Protein AF-A0AA88AM04-F1 (afdb_monomer)

Mean predicted aligned error: 20.64 Å

Secondary structure (DSSP, 8-state):
-HHHHHHHHHHHHHHTGGG----------------PPS------------------S------TTTTSPPHHHHHHHHHHHHHHTTTT-----

Organism: Ficus carica (NCBI:txid3494)

Radius of gyration: 28.65 Å; Cα contacts (8 Å, |Δi|>4): 7; chains: 1; bounding box: 58×41×77 Å

Sequence (93 aa):
MELNLSLLFFFFSLSFSPFLHSALARGGLQSYDTFLPPGLENGTYSSHSRRLFVKSPSQKSVDVAQGYMTNSELEAAIMAFGKRCNNISRVYR

Structure (mmCIF, N/CA/C/O backbone):
data_AF-A0AA88AM04-F1
#
_entry.id   AF-A0AA88AM04-F1
#
loop_
_atom_site.group_PDB
_atom_site.id
_atom_site.type_symbol
_atom_site.label_atom_id
_atom_site.label_alt_id
_atom_site.label_comp_id
_atom_site.label_asym_id
_atom_site.label_entity_id
_atom_site.label_seq_id
_atom_site.pdb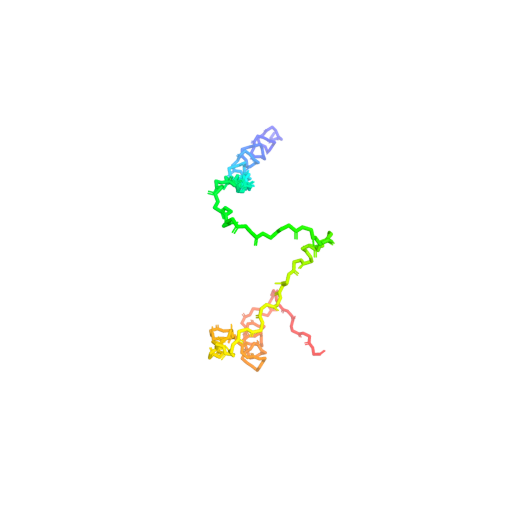x_PDB_ins_code
_atom_site.Cartn_x
_atom_site.Cartn_y
_atom_site.Cartn_z
_atom_site.occupancy
_atom_site.B_iso_or_equiv
_atom_site.auth_seq_id
_atom_site.auth_comp_id
_atom_site.auth_asym_id
_atom_site.auth_atom_id
_atom_site.pdbx_PDB_model_num
ATOM 1 N N . MET A 1 1 ? 6.612 17.995 39.131 1.00 55.38 1 MET A N 1
ATOM 2 C CA . MET A 1 1 ? 6.679 16.928 38.102 1.00 55.38 1 MET A CA 1
ATOM 3 C C . MET A 1 1 ? 6.808 17.475 36.675 1.00 55.38 1 MET A C 1
ATOM 5 O O . MET A 1 1 ? 7.209 16.725 35.800 1.00 55.38 1 MET A O 1
ATOM 9 N N . GLU A 1 2 ? 6.557 18.767 36.436 1.00 56.62 2 GLU A N 1
ATOM 10 C CA . GLU A 1 2 ? 6.605 19.387 35.097 1.00 56.62 2 GLU A CA 1
ATOM 11 C C . GLU A 1 2 ? 8.022 19.528 34.509 1.00 56.62 2 GLU A C 1
ATOM 13 O O . GLU A 1 2 ? 8.212 19.338 33.312 1.00 56.62 2 GLU A O 1
ATOM 18 N N . LEU A 1 3 ? 9.037 19.752 35.354 1.00 58.94 3 LEU A N 1
ATOM 19 C CA . LEU A 1 3 ? 10.446 19.855 34.937 1.00 58.94 3 LEU A CA 1
ATOM 20 C C . LEU A 1 3 ? 10.964 18.602 34.206 1.00 58.94 3 LEU A C 1
ATOM 22 O O . LEU A 1 3 ? 11.777 18.729 33.296 1.00 58.94 3 LEU A O 1
ATOM 26 N N . ASN A 1 4 ? 10.462 17.409 34.543 1.00 72.62 4 ASN A N 1
ATOM 27 C CA . ASN A 1 4 ? 10.862 16.161 33.882 1.00 72.62 4 ASN A CA 1
ATOM 28 C C . ASN A 1 4 ? 10.281 16.026 32.470 1.00 72.62 4 ASN A C 1
ATOM 30 O O . ASN A 1 4 ? 10.916 15.432 31.602 1.00 72.62 4 ASN A O 1
ATOM 34 N N . LEU A 1 5 ? 9.092 16.583 32.228 1.00 74.62 5 LEU A N 1
ATOM 35 C CA . LEU A 1 5 ? 8.428 16.496 30.931 1.00 74.62 5 LEU A CA 1
ATOM 36 C C . LEU A 1 5 ? 9.125 17.403 29.909 1.00 74.62 5 LEU A C 1
ATOM 38 O O . LEU A 1 5 ? 9.440 16.963 28.806 1.00 74.62 5 LEU A O 1
ATOM 42 N N . SER A 1 6 ? 9.449 18.636 30.306 1.00 78.69 6 SER A N 1
ATOM 43 C CA . SER A 1 6 ? 10.200 19.580 29.467 1.00 78.69 6 SER A CA 1
ATOM 44 C C . SER A 1 6 ? 11.598 19.061 29.118 1.00 78.69 6 SER A C 1
ATOM 46 O O . SER A 1 6 ? 12.049 19.209 27.984 1.00 78.69 6 SER A O 1
ATOM 48 N N . LEU A 1 7 ? 12.265 18.401 30.071 1.00 78.50 7 LEU A N 1
ATOM 49 C CA . LEU A 1 7 ? 13.571 17.776 29.859 1.00 78.50 7 LEU A CA 1
ATOM 50 C C . LEU A 1 7 ? 13.486 16.638 28.825 1.00 78.50 7 LEU A C 1
ATOM 52 O O . LEU A 1 7 ? 14.329 16.529 27.940 1.00 78.50 7 LEU A O 1
ATOM 56 N N . LEU A 1 8 ? 12.430 15.824 28.897 1.00 79.31 8 LEU A N 1
ATOM 57 C CA . LEU A 1 8 ? 12.194 14.707 27.982 1.00 79.31 8 LEU A CA 1
ATOM 58 C C . LEU A 1 8 ? 11.895 15.183 26.551 1.00 79.31 8 LEU A C 1
ATOM 60 O O . LEU A 1 8 ? 12.435 14.624 25.597 1.00 79.31 8 LEU A O 1
ATOM 64 N N . PHE A 1 9 ? 11.118 16.260 26.395 1.00 75.12 9 PHE A N 1
ATOM 65 C CA . PHE A 1 9 ? 10.898 16.899 25.091 1.00 75.12 9 PHE A CA 1
ATOM 66 C C . PHE A 1 9 ? 12.192 17.451 24.478 1.00 75.12 9 PHE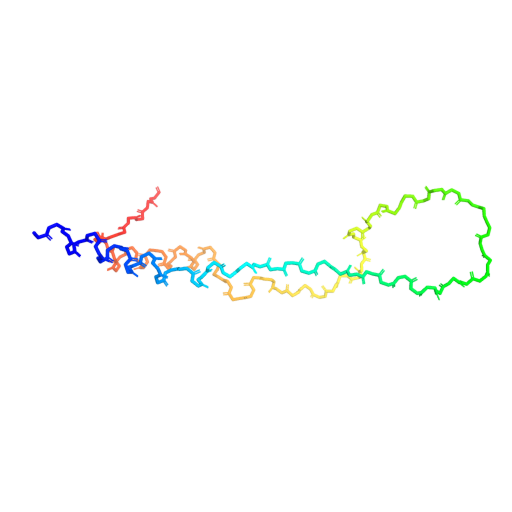 A C 1
ATOM 68 O O . PHE A 1 9 ? 12.385 17.342 23.268 1.00 75.12 9 PHE A O 1
ATOM 75 N N . PHE A 1 10 ? 13.093 17.990 25.302 1.00 75.31 10 PHE A N 1
ATOM 76 C CA . PHE A 1 10 ? 14.388 18.503 24.854 1.00 75.31 10 PHE A CA 1
A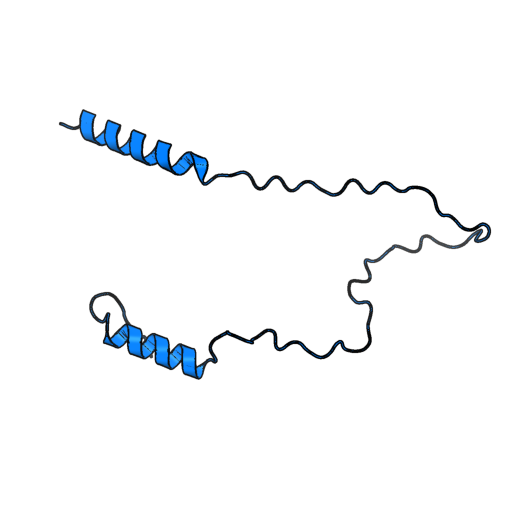TOM 77 C C . PHE A 1 10 ? 15.330 17.390 24.365 1.00 75.31 10 PHE A C 1
ATOM 79 O O . PHE A 1 10 ? 15.985 17.530 23.334 1.00 75.31 10 PHE A O 1
ATOM 86 N N . PHE A 1 11 ? 15.369 16.245 25.052 1.00 72.69 11 PHE A N 1
ATOM 87 C CA . PHE A 1 11 ? 16.133 15.085 24.578 1.00 72.69 11 PHE A CA 1
ATOM 88 C C . PHE A 1 11 ? 15.546 14.482 23.300 1.00 72.69 11 PHE A C 1
ATOM 90 O O . PHE A 1 11 ? 16.290 14.043 22.417 1.00 72.69 11 PHE A O 1
ATOM 97 N N . PHE A 1 12 ? 14.217 14.499 23.172 1.00 69.31 12 PHE A N 1
ATOM 98 C CA . PHE A 1 12 ? 13.545 14.032 21.970 1.00 69.31 12 PHE A CA 1
ATOM 99 C C . PHE A 1 12 ? 13.898 14.912 20.767 1.00 69.31 12 PHE A C 1
ATOM 101 O O . PHE A 1 12 ? 14.348 14.381 19.759 1.00 69.31 12 PHE A O 1
ATOM 108 N N . SER A 1 13 ? 13.807 16.243 20.875 1.00 71.12 13 SER A N 1
ATOM 109 C CA . SER A 1 13 ? 14.143 17.156 19.770 1.00 71.12 13 SER A CA 1
ATOM 110 C C . SER A 1 13 ? 15.614 17.082 19.348 1.00 71.12 13 SER A C 1
ATOM 112 O O . SER A 1 13 ? 15.910 17.125 18.152 1.00 71.12 13 SER A O 1
ATOM 114 N N . LEU A 1 14 ? 16.539 16.903 20.298 1.00 63.31 14 LEU A N 1
ATOM 115 C CA . LEU A 1 14 ? 17.970 16.787 20.004 1.00 63.31 14 LEU A CA 1
ATOM 116 C C . LEU A 1 14 ? 18.295 15.521 19.189 1.00 63.31 14 LEU A C 1
ATOM 118 O O . LEU A 1 14 ? 19.180 15.547 18.331 1.00 63.31 14 LEU A O 1
ATOM 122 N N . SER A 1 15 ? 17.519 14.452 19.385 1.00 69.50 15 SER A N 1
ATOM 123 C CA . SER A 1 15 ? 17.682 13.164 18.696 1.00 69.50 15 SER A CA 1
ATOM 124 C C . SER A 1 15 ? 17.304 13.203 17.206 1.00 69.50 15 SER A C 1
ATOM 126 O O . SER A 1 15 ? 17.743 12.337 16.452 1.00 69.50 15 SER A O 1
ATOM 128 N N . PHE A 1 16 ? 16.537 14.206 16.753 1.00 60.53 16 PHE A N 1
ATOM 129 C CA . PHE A 1 16 ? 16.142 14.357 15.339 1.00 60.53 16 PHE A CA 1
ATOM 130 C C . PHE A 1 16 ? 17.047 15.293 14.530 1.00 60.53 16 PHE A C 1
ATOM 132 O O . PHE A 1 16 ? 16.936 15.342 13.305 1.00 60.53 16 PHE A O 1
ATOM 139 N N . SER A 1 17 ? 17.985 15.988 15.179 1.00 61.22 17 SER A N 1
ATOM 140 C CA . SER A 1 17 ? 18.932 16.877 14.498 1.00 61.22 17 SER A CA 1
ATOM 141 C C . SER A 1 17 ? 19.807 16.221 13.405 1.00 61.22 17 SER A C 1
ATOM 143 O O . SER A 1 17 ? 20.032 16.887 12.391 1.00 61.22 17 SER A O 1
ATOM 145 N N . PRO A 1 18 ? 20.256 14.945 13.490 1.00 63.28 18 PRO A N 1
ATOM 146 C CA . PRO A 1 18 ? 21.147 14.383 12.470 1.00 63.28 18 PRO A CA 1
ATOM 147 C C . PRO A 1 18 ? 20.435 13.991 11.164 1.00 63.28 18 PRO A C 1
ATOM 149 O O . PRO A 1 18 ? 21.108 13.742 10.166 1.00 63.28 18 PRO A O 1
ATOM 152 N N . PHE A 1 19 ? 19.095 13.962 11.129 1.00 58.03 19 PHE A N 1
ATOM 153 C CA . PHE A 1 19 ? 18.334 13.688 9.900 1.00 58.03 19 PHE A CA 1
ATOM 154 C C . PHE A 1 19 ? 18.242 14.898 8.965 1.00 58.03 19 PHE A C 1
ATOM 156 O O . PHE A 1 19 ? 17.913 14.742 7.791 1.00 58.03 19 PHE A O 1
ATOM 163 N N . LEU A 1 20 ? 18.593 16.095 9.443 1.00 57.41 20 LEU A N 1
ATOM 164 C CA . LEU A 1 20 ? 18.728 17.299 8.621 1.00 57.41 20 LEU A CA 1
ATOM 165 C C . LEU A 1 20 ? 20.111 17.345 7.955 1.00 57.41 20 LEU A C 1
ATOM 167 O O . LEU A 1 20 ? 20.810 18.356 8.005 1.00 57.41 20 LEU A O 1
ATOM 171 N N . HIS A 1 21 ? 20.539 16.229 7.359 1.00 57.62 21 HIS A N 1
ATOM 172 C CA . HIS A 1 21 ? 21.772 16.187 6.588 1.00 57.62 21 HIS A CA 1
ATOM 173 C C . HIS A 1 21 ? 21.589 17.076 5.355 1.00 57.62 21 HIS A C 1
ATOM 175 O O . HIS A 1 21 ? 20.884 16.716 4.411 1.00 57.62 21 HIS A O 1
ATOM 181 N N . SER A 1 22 ? 22.173 18.274 5.400 1.00 64.88 22 SER A N 1
ATOM 182 C CA . SER A 1 22 ? 22.155 19.234 4.301 1.00 64.88 22 SER A CA 1
ATOM 183 C C . SER A 1 22 ? 22.620 18.552 3.018 1.00 64.88 22 SER A C 1
ATOM 185 O O . SER A 1 22 ? 23.790 18.192 2.888 1.00 64.88 22 SER A O 1
ATOM 187 N N . ALA A 1 23 ? 21.709 18.383 2.058 1.00 63.81 23 ALA A N 1
ATOM 188 C CA . ALA A 1 23 ? 22.046 17.942 0.715 1.00 63.81 23 ALA A CA 1
ATOM 189 C C . ALA A 1 23 ? 22.882 19.041 0.046 1.00 63.81 23 ALA A C 1
ATOM 191 O O . ALA A 1 23 ? 22.365 20.005 -0.519 1.00 63.81 23 ALA A O 1
ATOM 192 N N . LEU A 1 24 ? 24.201 18.923 0.175 1.00 58.94 24 LEU A N 1
ATOM 193 C CA . LEU A 1 24 ? 25.165 19.846 -0.398 1.00 58.94 24 LEU A CA 1
ATOM 194 C C . LEU A 1 24 ? 25.258 19.551 -1.900 1.00 58.94 24 LEU A C 1
ATOM 196 O O . LEU A 1 24 ? 26.040 18.711 -2.343 1.00 58.94 24 LEU A O 1
ATOM 200 N N . ALA A 1 25 ? 24.402 20.203 -2.688 1.00 57.94 25 ALA A N 1
ATOM 201 C CA . ALA A 1 25 ? 24.427 20.124 -4.143 1.00 57.94 25 ALA A CA 1
ATOM 202 C C . ALA A 1 25 ? 25.699 20.811 -4.661 1.00 57.94 25 ALA A C 1
ATOM 204 O O . ALA A 1 25 ? 25.737 22.015 -4.912 1.00 57.94 25 ALA A O 1
ATOM 205 N N . ARG A 1 26 ? 26.780 20.037 -4.776 1.00 62.53 26 ARG A N 1
ATOM 206 C CA . ARG A 1 26 ? 28.047 20.473 -5.362 1.00 62.53 26 ARG A CA 1
ATOM 207 C C . ARG A 1 26 ? 27.835 20.647 -6.869 1.00 62.53 26 ARG A C 1
ATOM 209 O O . ARG A 1 26 ? 27.922 19.686 -7.627 1.00 62.53 26 ARG A O 1
ATOM 216 N N . GLY A 1 27 ? 27.489 21.863 -7.288 1.00 53.44 27 GLY A N 1
ATOM 217 C CA . GLY A 1 27 ? 27.396 22.230 -8.700 1.00 53.44 27 GLY A CA 1
ATOM 218 C C . GLY A 1 27 ? 28.718 21.939 -9.414 1.00 53.44 27 GLY A C 1
ATOM 219 O O . GLY A 1 27 ? 29.787 22.276 -8.904 1.00 53.44 27 GLY A O 1
ATOM 220 N N . GLY A 1 28 ? 28.643 21.257 -10.559 1.00 57.38 28 GLY A N 1
ATOM 221 C CA . GLY A 1 28 ? 29.808 20.856 -11.342 1.00 57.38 28 GLY A CA 1
ATOM 222 C C . GLY A 1 28 ? 30.573 22.071 -11.859 1.00 57.38 28 GLY A C 1
ATOM 223 O O . GLY A 1 28 ? 30.041 22.864 -12.632 1.00 57.38 28 GLY A O 1
ATOM 224 N N . LEU A 1 29 ? 31.827 22.205 -11.435 1.00 48.88 29 LEU A N 1
ATOM 225 C CA . LEU A 1 29 ? 32.781 23.143 -12.009 1.00 48.88 29 LEU A CA 1
ATOM 226 C C . LEU A 1 29 ? 33.141 22.623 -13.409 1.00 48.88 29 LEU A C 1
ATOM 228 O O . LEU A 1 29 ? 33.893 21.657 -13.538 1.00 48.88 29 LEU A O 1
ATOM 232 N N . GLN A 1 30 ? 32.552 23.193 -14.459 1.00 50.62 30 GLN A N 1
ATOM 233 C CA . GLN A 1 30 ? 32.892 22.800 -15.822 1.00 50.62 30 GLN A CA 1
ATOM 234 C C . GLN A 1 30 ? 34.212 23.475 -16.206 1.00 50.62 30 GLN A C 1
ATOM 236 O O . GLN A 1 30 ? 34.222 24.634 -16.605 1.00 50.62 30 GLN A O 1
ATOM 241 N N . SER A 1 31 ? 35.327 22.750 -16.051 1.00 44.5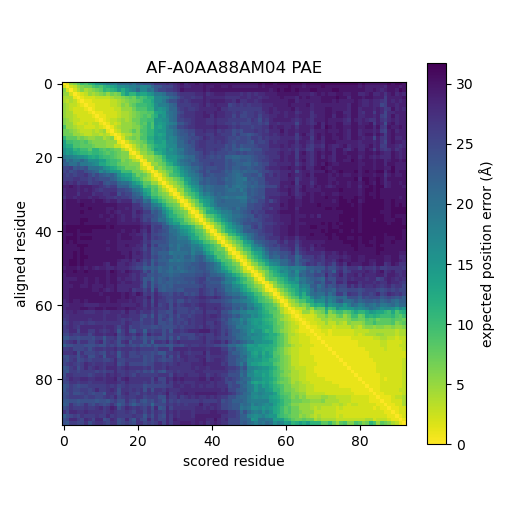6 31 SER A N 1
ATOM 242 C CA . SER A 1 31 ? 36.591 23.078 -16.720 1.00 44.56 31 SER A CA 1
ATOM 243 C C . SER A 1 31 ? 36.344 23.061 -18.223 1.00 44.56 31 SER A C 1
ATOM 245 O O . SER A 1 31 ? 36.188 22.001 -18.828 1.00 44.56 31 SER A O 1
ATOM 247 N N . TYR A 1 32 ? 36.279 24.238 -18.827 1.00 47.16 32 TYR A N 1
ATOM 248 C CA . TYR A 1 32 ? 36.373 24.414 -20.270 1.00 47.16 32 TYR A CA 1
ATOM 249 C C . TYR A 1 32 ? 37.855 24.413 -20.652 1.00 47.16 32 TYR A C 1
ATOM 251 O O . TYR A 1 32 ? 38.433 25.451 -20.961 1.00 47.16 32 TYR A O 1
ATOM 259 N N . ASP A 1 33 ? 38.473 23.231 -20.625 1.00 42.47 33 ASP A N 1
ATOM 260 C CA . ASP A 1 33 ? 39.729 23.019 -21.341 1.00 42.47 33 ASP A CA 1
ATOM 261 C C . ASP A 1 33 ? 39.418 22.794 -22.825 1.00 42.47 33 ASP A C 1
ATOM 263 O O . ASP A 1 33 ? 39.075 21.707 -23.283 1.00 42.47 33 ASP A O 1
ATOM 267 N N . THR A 1 34 ? 39.442 23.914 -23.545 1.00 50.00 34 THR A N 1
ATOM 268 C CA . THR A 1 34 ? 40.134 24.121 -24.822 1.00 50.00 34 THR A CA 1
ATOM 269 C C . THR A 1 34 ? 40.314 22.888 -25.716 1.00 50.00 34 THR A C 1
ATOM 271 O O . THR A 1 34 ? 41.392 22.311 -25.792 1.00 50.00 34 THR A O 1
ATOM 274 N N . PHE A 1 35 ? 39.294 22.577 -26.515 1.00 45.06 35 PHE A N 1
ATOM 275 C CA . PHE A 1 35 ? 39.477 21.901 -27.804 1.00 45.06 35 PHE A CA 1
ATOM 276 C C . PHE A 1 35 ? 38.656 22.629 -28.875 1.00 45.06 35 PHE A C 1
ATOM 278 O O . PHE A 1 35 ? 37.569 22.203 -29.259 1.00 45.06 35 PHE A O 1
ATOM 285 N N . LEU A 1 36 ? 39.170 23.773 -29.330 1.00 46.59 36 LEU A N 1
ATOM 286 C CA . LEU A 1 36 ? 38.701 24.451 -30.542 1.00 46.59 36 LEU A CA 1
ATOM 287 C C . LEU A 1 36 ? 39.457 23.874 -31.753 1.00 46.59 36 LEU A C 1
ATOM 289 O O . LEU A 1 36 ? 40.688 23.942 -31.764 1.00 46.59 36 LEU A O 1
ATOM 293 N N . PRO A 1 37 ? 38.779 23.337 -32.785 1.00 40.16 37 PRO A N 1
ATOM 294 C CA . PRO A 1 37 ? 39.400 23.130 -34.086 1.00 40.16 37 PRO A CA 1
ATOM 295 C C . PRO A 1 37 ? 39.565 24.483 -34.806 1.00 40.16 37 PRO A C 1
ATOM 297 O O . PRO A 1 37 ? 38.733 25.379 -34.629 1.00 40.16 37 PRO A O 1
ATOM 300 N N . PRO A 1 38 ? 40.612 24.658 -35.629 1.00 43.88 38 PRO A N 1
ATOM 301 C CA . PRO A 1 38 ? 40.861 25.909 -36.323 1.00 43.88 38 PRO A CA 1
ATOM 302 C C . PRO A 1 38 ? 39.938 26.004 -37.540 1.00 43.88 38 PRO A C 1
ATOM 304 O O . PRO A 1 38 ? 39.967 25.145 -38.418 1.00 43.88 38 PRO A O 1
ATOM 307 N N . GLY A 1 39 ? 39.138 27.066 -37.601 1.00 49.41 39 GLY A N 1
ATOM 308 C CA . GLY A 1 39 ? 38.390 27.419 -38.806 1.00 49.41 39 GLY A CA 1
ATOM 309 C C . GLY A 1 39 ? 36.879 27.384 -38.638 1.00 49.41 39 GLY A C 1
ATOM 310 O O . GLY A 1 39 ? 36.204 26.554 -39.238 1.00 49.41 39 GLY A O 1
ATOM 311 N N . LEU A 1 40 ? 36.337 28.339 -37.885 1.00 42.88 40 LEU A N 1
ATOM 312 C CA . LEU A 1 40 ? 35.013 28.868 -38.198 1.00 42.88 40 LEU A CA 1
ATOM 313 C C . LEU A 1 40 ? 34.934 30.324 -37.739 1.00 42.88 40 LEU A C 1
ATOM 315 O O . LEU A 1 40 ? 34.468 30.639 -36.646 1.00 42.88 40 LEU A O 1
ATOM 319 N N . GLU A 1 41 ? 35.467 31.208 -38.580 1.00 47.22 41 GLU A N 1
ATOM 320 C CA . GLU A 1 41 ? 35.182 32.632 -38.485 1.00 47.22 41 GLU A CA 1
ATOM 321 C C . GLU A 1 41 ? 33.713 32.910 -38.818 1.00 47.22 41 GLU A C 1
ATOM 323 O O . GLU A 1 41 ? 33.142 32.330 -39.739 1.00 47.22 41 GLU A O 1
ATOM 328 N N . ASN A 1 42 ? 33.171 33.888 -38.091 1.00 46.06 42 ASN A N 1
ATOM 329 C CA . ASN A 1 42 ? 32.048 34.742 -38.460 1.00 46.06 42 ASN A CA 1
ATOM 330 C C . ASN A 1 42 ? 30.705 34.060 -38.723 1.00 46.06 42 ASN A C 1
ATOM 332 O O . ASN A 1 42 ? 30.345 33.722 -39.846 1.00 46.06 42 ASN A O 1
ATOM 336 N N . GLY A 1 43 ? 29.863 34.044 -37.691 1.00 40.72 43 GLY A N 1
ATOM 337 C CA . GLY A 1 43 ? 28.434 33.932 -37.931 1.00 40.72 43 GLY A CA 1
ATOM 338 C C . GLY A 1 43 ? 27.622 33.678 -36.684 1.00 40.72 43 GLY A C 1
ATOM 339 O O . GLY A 1 43 ? 27.436 32.535 -36.291 1.00 40.72 43 GLY A O 1
ATOM 340 N N . THR A 1 44 ? 27.021 34.754 -36.175 1.00 40.44 44 THR A N 1
ATOM 341 C CA . THR A 1 44 ? 25.795 34.762 -35.365 1.00 40.44 44 THR A CA 1
ATOM 342 C C . THR A 1 44 ? 25.840 34.059 -34.008 1.00 40.44 44 THR A C 1
ATOM 344 O O . THR A 1 44 ? 26.097 32.869 -33.881 1.00 40.44 44 THR A O 1
ATOM 347 N N . TYR A 1 45 ? 25.478 34.828 -32.979 1.00 48.12 45 TYR A N 1
ATOM 348 C CA . TYR A 1 45 ? 25.045 34.367 -31.664 1.00 48.12 45 TYR A CA 1
ATOM 349 C C . TYR A 1 45 ? 23.986 33.257 -31.797 1.00 48.12 45 TYR A C 1
ATOM 351 O O . TYR A 1 45 ? 22.782 33.504 -31.748 1.00 48.12 45 TYR A O 1
ATOM 359 N N . SER A 1 46 ? 24.425 32.011 -31.965 1.00 49.31 46 SER A N 1
ATOM 360 C CA . SER A 1 46 ? 23.554 30.850 -31.890 1.00 49.31 46 SER A CA 1
ATOM 361 C C . SER A 1 46 ? 23.359 30.552 -30.416 1.00 49.31 46 SER A C 1
ATOM 363 O O . SER A 1 46 ? 24.083 29.755 -29.813 1.00 49.31 46 SER A O 1
ATOM 365 N N . SER A 1 47 ? 22.384 31.264 -29.847 1.00 49.88 47 SER A N 1
ATOM 366 C CA . SER A 1 47 ? 21.709 30.933 -28.601 1.00 49.88 47 SER A CA 1
ATOM 367 C C . SER A 1 47 ? 21.647 29.413 -28.479 1.00 49.88 47 SER A C 1
ATOM 369 O O . SER A 1 47 ? 20.914 28.745 -29.215 1.00 49.88 47 SER A O 1
ATOM 371 N N . HIS A 1 48 ? 22.483 28.861 -27.596 1.00 55.84 48 HIS A N 1
ATOM 372 C CA . HIS A 1 48 ? 22.423 27.468 -27.181 1.00 55.84 48 HIS A CA 1
ATOM 373 C C . HIS A 1 48 ? 21.140 27.304 -26.366 1.00 55.84 48 HIS A C 1
ATOM 375 O O . HIS A 1 48 ? 21.138 27.165 -25.143 1.00 55.84 48 HIS A O 1
ATOM 381 N N . SER A 1 49 ? 20.008 27.360 -27.067 1.00 54.56 49 SER A N 1
ATOM 382 C CA . SER A 1 49 ? 18.774 26.774 -26.598 1.00 54.56 49 SER A CA 1
ATOM 383 C C . SER A 1 49 ? 19.112 25.318 -26.326 1.00 54.56 49 SER A C 1
ATOM 385 O O . SER A 1 49 ? 19.436 24.543 -27.224 1.00 54.56 49 SER A O 1
ATOM 387 N N . ARG A 1 50 ? 19.165 24.997 -25.035 1.00 58.69 50 ARG A N 1
ATOM 388 C CA . ARG A 1 50 ? 19.285 23.650 -24.494 1.00 58.69 50 ARG A CA 1
ATOM 389 C C . ARG A 1 50 ? 18.386 22.739 -25.328 1.00 58.69 50 ARG A C 1
ATOM 391 O O . ARG A 1 50 ? 17.167 22.762 -25.162 1.00 58.69 50 ARG A O 1
ATOM 398 N N . ARG A 1 51 ? 18.969 21.980 -26.262 1.00 59.19 51 ARG A N 1
ATOM 399 C CA . ARG A 1 51 ? 18.264 20.929 -26.996 1.00 59.19 51 ARG A CA 1
ATOM 400 C C . ARG A 1 51 ? 17.981 19.824 -25.984 1.00 59.19 51 ARG A C 1
ATOM 402 O O . ARG A 1 51 ? 18.734 18.869 -25.869 1.00 59.19 51 ARG A O 1
ATOM 409 N N . LEU A 1 52 ? 16.897 19.993 -25.228 1.00 62.28 52 LEU A N 1
ATOM 410 C CA . LEU A 1 52 ? 16.391 19.016 -24.260 1.00 62.28 52 LEU A CA 1
ATOM 411 C C . LEU A 1 52 ? 15.948 17.711 -24.934 1.00 62.28 52 LEU A C 1
ATOM 413 O O . LEU A 1 52 ? 15.742 16.712 -24.258 1.00 62.28 52 LEU A O 1
ATOM 417 N N . PHE A 1 53 ? 15.840 17.705 -26.263 1.00 60.50 53 PHE A N 1
ATOM 418 C CA . PHE A 1 53 ? 15.475 16.534 -27.040 1.00 60.50 53 PHE A CA 1
ATOM 419 C C . PHE A 1 53 ? 16.419 16.388 -28.233 1.00 60.50 53 PHE A C 1
ATOM 421 O O . PHE A 1 53 ? 16.164 16.886 -29.330 1.00 60.50 53 PHE A O 1
ATOM 428 N N . VAL A 1 54 ? 17.530 15.683 -28.018 1.00 61.94 54 VAL A N 1
ATOM 429 C CA . VAL A 1 54 ? 18.182 14.955 -29.108 1.00 61.94 54 VAL A CA 1
ATOM 430 C C . VAL A 1 54 ? 17.253 13.787 -29.427 1.00 61.94 54 VAL A C 1
ATOM 432 O O . VAL A 1 54 ? 17.018 12.928 -28.582 1.00 61.94 54 VAL A O 1
ATOM 435 N N . LYS A 1 55 ? 16.657 13.789 -30.622 1.00 60.09 55 LYS A N 1
ATOM 436 C CA . LYS A 1 55 ? 15.823 12.686 -31.107 1.00 60.09 55 LYS A CA 1
ATOM 437 C C . LYS A 1 55 ? 16.738 11.516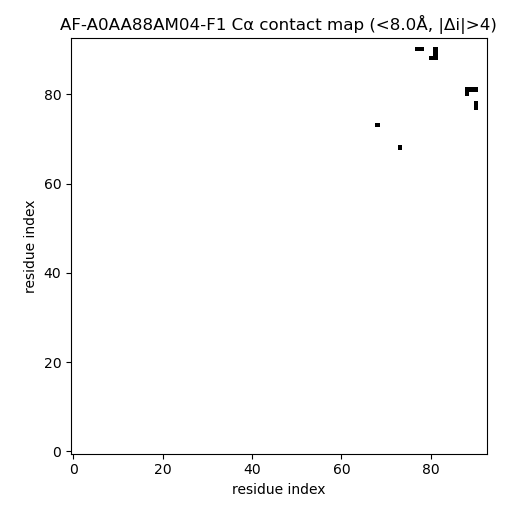 -31.476 1.00 60.09 55 LYS A C 1
ATOM 439 O O . LYS A 1 55 ? 17.052 11.307 -32.643 1.00 60.09 55 LYS A O 1
ATOM 444 N N . SER A 1 56 ? 17.220 10.805 -30.463 1.00 66.44 56 SER A N 1
ATOM 445 C CA . SER A 1 56 ? 17.896 9.518 -30.617 1.00 66.44 56 SER A CA 1
ATOM 446 C C . SER A 1 56 ? 16.904 8.510 -31.215 1.00 66.44 56 SER A C 1
ATOM 448 O O . SER A 1 56 ? 15.712 8.591 -30.892 1.00 66.44 56 SER A O 1
ATOM 450 N N . PRO A 1 57 ? 17.333 7.559 -32.068 1.00 61.69 57 PRO A N 1
ATOM 451 C CA . PRO A 1 57 ? 16.470 6.449 -32.464 1.00 61.69 57 PRO A CA 1
ATOM 452 C C . PRO A 1 57 ? 15.951 5.769 -31.194 1.00 61.69 57 PRO A C 1
ATOM 454 O O . PRO A 1 57 ? 16.734 5.525 -30.276 1.00 61.69 57 PRO A O 1
ATOM 457 N N . SER A 1 58 ? 14.632 5.562 -31.117 1.00 63.84 58 SER A N 1
ATOM 458 C CA . SER A 1 58 ? 13.913 5.132 -29.914 1.00 63.84 58 SER A CA 1
ATOM 459 C C . SER A 1 58 ? 14.614 3.945 -29.261 1.00 63.84 58 SER A C 1
ATOM 461 O O . SER A 1 58 ? 14.518 2.808 -29.729 1.00 63.84 58 SER A O 1
ATOM 463 N N . GLN A 1 59 ? 15.350 4.224 -28.191 1.00 63.94 59 GLN A N 1
ATOM 464 C CA . GLN A 1 59 ? 15.966 3.204 -27.367 1.00 63.94 59 GLN A CA 1
ATOM 465 C C . GLN A 1 59 ? 14.824 2.335 -26.843 1.00 63.94 59 GLN A C 1
ATOM 467 O O . GLN A 1 59 ? 13.847 2.878 -26.325 1.00 63.94 59 GLN A O 1
ATOM 472 N N . LYS A 1 60 ? 14.909 1.019 -27.097 1.00 66.94 60 LYS A N 1
ATOM 473 C CA . LYS A 1 60 ? 13.923 -0.007 -26.721 1.00 66.94 60 LYS A CA 1
ATOM 474 C C . LYS A 1 60 ? 13.279 0.394 -25.397 1.00 66.94 60 LYS A C 1
ATOM 476 O O . LYS A 1 60 ? 13.996 0.464 -24.402 1.00 66.94 60 LYS A O 1
ATOM 481 N N . SER A 1 61 ? 11.990 0.745 -25.427 1.00 70.00 61 SER A N 1
ATOM 482 C CA . SER A 1 61 ? 11.296 1.316 -24.276 1.00 70.00 61 SER A CA 1
ATOM 483 C C . SER A 1 61 ? 11.447 0.351 -23.109 1.00 70.00 61 SER A C 1
ATOM 485 O O . SER A 1 61 ? 10.847 -0.724 -23.108 1.00 70.00 61 SER A O 1
ATOM 487 N N . VAL A 1 62 ? 12.316 0.696 -22.162 1.00 75.06 62 VAL A N 1
ATOM 488 C CA . VAL A 1 62 ? 12.347 0.017 -20.874 1.00 75.06 62 VAL A CA 1
ATOM 489 C C . VAL A 1 62 ? 10.969 0.256 -20.285 1.00 75.06 62 VAL A C 1
ATOM 491 O O . VAL A 1 62 ? 10.507 1.399 -20.274 1.00 75.06 62 VAL A O 1
ATOM 494 N N . ASP A 1 63 ? 10.289 -0.816 -19.891 1.00 81.12 63 ASP A N 1
ATOM 495 C CA . ASP A 1 63 ? 9.012 -0.679 -19.213 1.00 81.12 63 ASP A CA 1
ATOM 496 C C . ASP A 1 63 ? 9.267 0.019 -17.876 1.00 81.12 63 ASP A C 1
ATOM 498 O O . ASP A 1 63 ? 9.732 -0.579 -16.908 1.00 81.12 63 ASP A O 1
ATOM 502 N N . VAL A 1 64 ? 9.025 1.329 -17.860 1.00 83.75 64 VAL A N 1
ATOM 503 C CA . VAL A 1 64 ? 9.259 2.192 -16.699 1.00 83.75 64 VAL A CA 1
ATOM 504 C C . VAL A 1 64 ? 8.338 1.798 -15.541 1.00 83.75 64 VAL A C 1
ATOM 506 O O . VAL A 1 64 ? 8.633 2.107 -14.390 1.00 83.75 64 VAL A O 1
ATOM 509 N N . ALA A 1 65 ? 7.240 1.095 -15.830 1.00 85.25 65 ALA A N 1
ATOM 510 C CA . ALA A 1 65 ? 6.284 0.629 -14.839 1.00 85.25 65 ALA A CA 1
ATOM 511 C C . ALA A 1 65 ? 6.617 -0.768 -14.290 1.00 85.25 65 ALA A C 1
ATOM 513 O O . ALA A 1 65 ? 5.885 -1.270 -13.435 1.00 85.2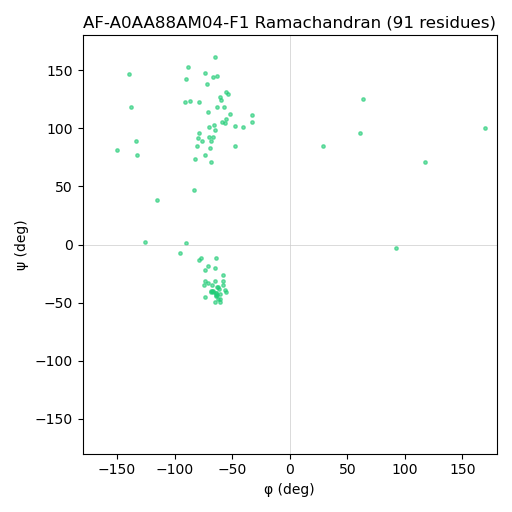5 65 ALA A O 1
ATOM 514 N N . GLN A 1 66 ? 7.718 -1.396 -14.719 1.00 89.94 66 GLN A N 1
ATOM 515 C CA . GLN A 1 66 ? 8.114 -2.702 -14.204 1.00 89.94 66 GLN A CA 1
ATOM 516 C C . GLN A 1 66 ? 8.290 -2.652 -12.675 1.00 89.94 66 GLN A C 1
ATOM 518 O O . GLN A 1 66 ? 9.140 -1.934 -12.152 1.00 89.94 66 GLN A O 1
ATOM 523 N N . GLY A 1 67 ? 7.487 -3.443 -11.958 1.00 90.88 67 GLY A N 1
ATOM 524 C CA . GLY A 1 67 ? 7.497 -3.518 -10.491 1.00 90.88 67 GLY A CA 1
ATOM 525 C C . GLY A 1 67 ? 6.511 -2.582 -9.784 1.00 90.88 67 GLY A C 1
ATOM 526 O O . GLY A 1 67 ? 6.388 -2.656 -8.562 1.00 90.88 67 GLY A O 1
ATOM 527 N N . TYR A 1 68 ? 5.781 -1.745 -10.522 1.00 94.56 68 TYR A N 1
ATOM 528 C CA . TYR A 1 68 ? 4.651 -0.990 -9.987 1.00 94.56 68 TYR A CA 1
ATOM 529 C C . TYR A 1 68 ? 3.355 -1.793 -10.096 1.00 94.56 68 TYR A C 1
ATOM 531 O O . TYR A 1 68 ? 3.197 -2.638 -10.975 1.00 94.56 68 TYR A O 1
ATOM 539 N N . MET A 1 69 ? 2.414 -1.505 -9.198 1.00 95.88 69 MET A N 1
ATOM 540 C CA . MET A 1 69 ? 1.070 -2.069 -9.273 1.00 95.88 69 MET A CA 1
ATOM 541 C C . MET A 1 69 ? 0.288 -1.435 -10.420 1.00 95.88 69 MET A C 1
ATOM 543 O O . MET A 1 69 ? 0.283 -0.215 -10.595 1.00 95.88 69 MET A O 1
ATOM 547 N N . THR A 1 70 ? -0.444 -2.268 -11.149 1.00 95.81 70 THR A N 1
ATOM 548 C CA . THR A 1 70 ? -1.536 -1.823 -12.015 1.00 95.81 70 THR A CA 1
ATOM 549 C C . THR A 1 70 ? -2.669 -1.215 -11.183 1.00 95.81 70 THR A C 1
ATOM 551 O O . THR A 1 70 ? -2.797 -1.484 -9.988 1.00 95.81 70 THR A O 1
ATOM 554 N N . ASN A 1 71 ? -3.551 -0.434 -11.813 1.00 95.56 71 ASN A N 1
ATOM 555 C CA . ASN A 1 71 ? -4.701 0.159 -11.116 1.00 95.56 71 ASN A CA 1
ATOM 556 C C . ASN A 1 71 ? -5.587 -0.900 -10.439 1.00 95.56 71 ASN A C 1
ATOM 558 O O . ASN A 1 71 ? -6.033 -0.699 -9.314 1.00 95.56 71 ASN A O 1
ATOM 562 N N . SER A 1 72 ? -5.791 -2.046 -11.093 1.00 96.88 72 SER A N 1
ATOM 563 C CA . SER A 1 72 ? -6.559 -3.163 -10.538 1.00 96.88 72 SER A CA 1
ATOM 564 C C . SER A 1 72 ? -5.875 -3.814 -9.336 1.00 96.88 72 SER A C 1
ATOM 566 O O . SER A 1 72 ? -6.536 -4.157 -8.358 1.00 96.88 72 SER A O 1
ATOM 568 N N . GLU A 1 73 ? -4.551 -3.980 -9.381 1.00 97.62 73 GLU A N 1
ATOM 569 C CA . GLU A 1 73 ? -3.790 -4.526 -8.251 1.00 97.62 73 GLU A CA 1
ATOM 570 C C . GLU A 1 73 ? -3.781 -3.556 -7.071 1.00 97.62 73 GLU A C 1
ATOM 572 O O . GLU A 1 73 ? -3.944 -3.979 -5.926 1.00 97.62 73 GLU A O 1
ATOM 577 N N . LEU A 1 74 ? -3.650 -2.257 -7.349 1.00 96.88 74 LEU A N 1
ATOM 578 C CA . LEU A 1 74 ? -3.714 -1.208 -6.340 1.00 96.88 74 LEU A CA 1
ATOM 579 C C . LEU A 1 74 ? -5.086 -1.181 -5.658 1.00 96.88 74 LEU A C 1
ATOM 581 O O . LEU A 1 74 ? -5.160 -1.156 -4.430 1.00 96.88 74 LEU A O 1
ATOM 585 N N . GLU A 1 75 ? -6.170 -1.232 -6.431 1.00 96.62 75 GLU A N 1
ATOM 586 C CA . GLU A 1 75 ? -7.529 -1.275 -5.890 1.00 96.62 75 GLU A CA 1
ATOM 587 C C . GLU A 1 75 ? -7.734 -2.515 -5.011 1.00 96.62 75 GLU A C 1
ATOM 589 O O . GLU A 1 75 ? -8.194 -2.406 -3.871 1.00 96.62 75 GLU A O 1
ATOM 594 N N . ALA A 1 76 ? -7.311 -3.690 -5.485 1.00 96.94 76 ALA A N 1
ATOM 595 C CA . ALA A 1 76 ? -7.386 -4.926 -4.714 1.00 96.94 76 ALA A CA 1
ATOM 596 C C . ALA A 1 76 ? -6.576 -4.847 -3.406 1.00 96.94 76 ALA A C 1
ATOM 598 O O . ALA A 1 76 ? -7.059 -5.266 -2.349 1.00 96.94 76 ALA A O 1
ATOM 599 N N . ALA A 1 77 ? -5.369 -4.278 -3.451 1.00 97.00 77 ALA A N 1
ATOM 600 C CA . ALA A 1 77 ? -4.516 -4.096 -2.281 1.00 97.00 77 ALA A CA 1
ATOM 601 C C . ALA A 1 77 ? -5.153 -3.149 -1.250 1.00 97.00 77 ALA A C 1
ATOM 603 O O . ALA A 1 77 ? -5.187 -3.473 -0.059 1.00 97.00 77 ALA A O 1
ATOM 604 N N . ILE A 1 78 ? -5.718 -2.022 -1.696 1.00 96.44 78 ILE A N 1
ATOM 605 C CA . ILE A 1 78 ? -6.408 -1.052 -0.832 1.00 96.44 78 ILE A CA 1
ATOM 606 C C . ILE A 1 78 ? -7.651 -1.680 -0.195 1.00 96.44 78 ILE A C 1
ATOM 608 O O . ILE A 1 78 ? -7.862 -1.536 1.010 1.00 96.44 78 ILE A O 1
ATOM 612 N N . MET A 1 79 ? -8.450 -2.427 -0.960 1.00 96.19 79 MET A N 1
ATOM 613 C CA . MET A 1 79 ? -9.634 -3.120 -0.440 1.00 96.19 79 MET A CA 1
ATOM 614 C C . MET A 1 79 ? -9.259 -4.178 0.607 1.00 96.19 79 MET A C 1
ATOM 616 O O . MET A 1 79 ? -9.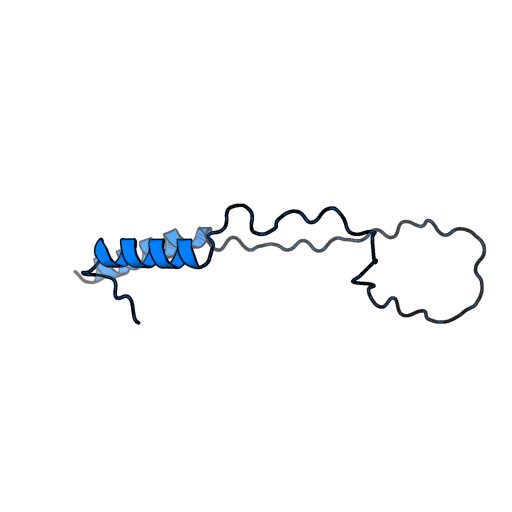887 -4.267 1.667 1.00 96.19 79 MET A O 1
ATOM 620 N N . ALA A 1 80 ? -8.207 -4.963 0.352 1.00 97.25 80 ALA A N 1
ATOM 621 C CA . ALA A 1 80 ? -7.708 -5.961 1.294 1.00 97.25 80 ALA A CA 1
ATOM 622 C C . ALA A 1 80 ? -7.173 -5.321 2.584 1.00 97.25 80 ALA A C 1
ATOM 624 O O . ALA A 1 80 ? -7.455 -5.816 3.678 1.00 97.25 80 ALA A O 1
ATOM 625 N N . PHE A 1 81 ? -6.440 -4.212 2.466 1.00 97.06 81 PHE A N 1
ATOM 626 C CA . PHE A 1 81 ? -5.987 -3.419 3.606 1.00 97.06 81 PHE A CA 1
ATOM 627 C C . PHE A 1 81 ? -7.172 -2.881 4.414 1.00 97.06 81 PHE A C 1
ATOM 629 O O . PHE A 1 81 ? -7.240 -3.119 5.618 1.00 97.06 81 PHE A O 1
ATOM 636 N N . GLY A 1 82 ? -8.150 -2.262 3.747 1.0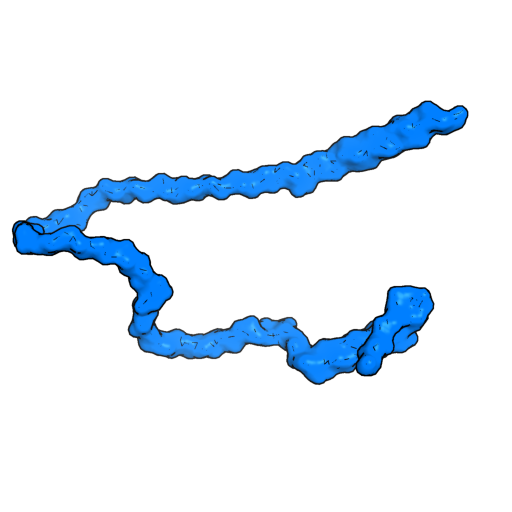0 96.44 82 GLY A N 1
ATOM 637 C CA . GLY A 1 82 ? -9.362 -1.736 4.373 1.00 96.44 82 GLY A CA 1
ATOM 638 C C . GLY A 1 82 ? -10.125 -2.790 5.175 1.00 96.44 82 GLY A C 1
ATOM 639 O O . GLY A 1 82 ? -10.571 -2.538 6.292 1.00 96.44 82 GLY A O 1
ATOM 640 N N . LYS A 1 83 ? -10.212 -4.015 4.644 1.00 95.88 83 LYS A N 1
ATOM 641 C CA . LYS A 1 83 ? -10.839 -5.150 5.335 1.00 95.88 83 LYS A CA 1
ATOM 642 C C . LYS A 1 83 ? -10.061 -5.591 6.579 1.00 95.88 83 LYS A C 1
ATOM 644 O O . LYS A 1 83 ? -10.679 -5.925 7.585 1.00 95.88 83 LYS A O 1
ATOM 649 N N . ARG A 1 84 ? -8.725 -5.628 6.514 1.00 97.88 84 ARG A N 1
ATOM 650 C CA . ARG A 1 84 ? -7.857 -6.051 7.634 1.00 97.88 84 ARG A CA 1
ATOM 651 C C . ARG A 1 84 ? -7.753 -4.990 8.728 1.00 97.88 84 ARG A C 1
ATOM 653 O O . ARG A 1 84 ? -7.668 -5.332 9.900 1.00 97.88 84 ARG A O 1
ATOM 660 N N . CYS A 1 85 ? -7.761 -3.721 8.340 1.00 96.94 85 CYS A N 1
ATOM 661 C CA . CYS A 1 85 ? -7.501 -2.576 9.206 1.00 96.94 85 CYS A CA 1
ATOM 662 C C . CYS A 1 85 ? -8.740 -1.682 9.349 1.00 96.94 85 CYS A C 1
ATOM 664 O O . CYS A 1 85 ? -8.624 -0.458 9.389 1.00 96.94 85 CYS A O 1
ATOM 666 N N . ASN A 1 86 ? -9.932 -2.278 9.423 1.00 95.25 86 ASN A N 1
ATOM 667 C CA . ASN A 1 86 ? -11.213 -1.560 9.423 1.00 95.25 86 ASN A CA 1
ATOM 668 C C . ASN A 1 86 ? -11.365 -0.531 10.563 1.00 95.25 86 ASN A C 1
ATOM 670 O O . ASN A 1 86 ? -12.076 0.455 10.408 1.00 95.25 86 ASN A O 1
ATOM 674 N N . ASN A 1 87 ? -10.674 -0.727 11.686 1.00 97.12 87 ASN A N 1
ATOM 675 C CA . ASN A 1 87 ? -10.714 0.188 12.829 1.00 97.12 87 ASN A CA 1
ATOM 676 C C . ASN A 1 87 ? -9.941 1.495 12.593 1.00 97.12 87 ASN A C 1
ATOM 678 O O . ASN A 1 87 ? -10.189 2.478 13.284 1.00 97.12 87 ASN A O 1
ATOM 682 N N . ILE A 1 88 ? -8.992 1.505 11.652 1.00 96.19 88 ILE A N 1
ATOM 683 C CA . ILE A 1 88 ? -8.105 2.651 11.383 1.00 96.19 88 ILE A CA 1
ATOM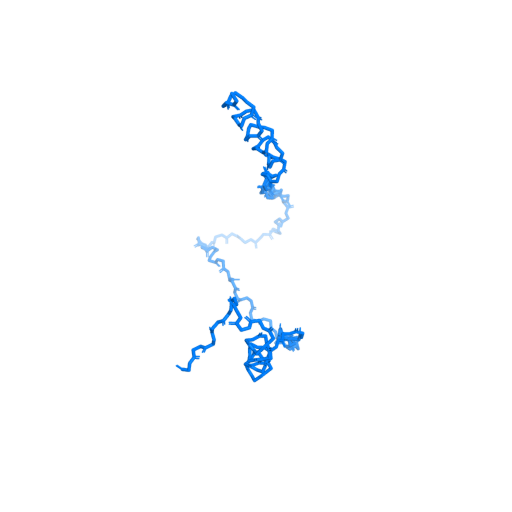 684 C C . ILE A 1 88 ? -8.127 3.094 9.917 1.00 96.19 88 ILE A C 1
ATOM 686 O O . ILE A 1 88 ? -7.385 3.992 9.530 1.00 96.19 88 ILE A O 1
ATOM 690 N N . SER A 1 89 ? -8.947 2.458 9.079 1.00 96.50 89 SER A N 1
ATOM 691 C CA . SER A 1 89 ? -9.015 2.747 7.650 1.00 96.50 89 SER A CA 1
ATOM 692 C C . SER A 1 89 ? -10.452 2.734 7.144 1.00 96.50 89 SER A C 1
ATOM 694 O O . SER A 1 89 ? -11.301 1.983 7.623 1.00 96.50 89 SER A O 1
ATOM 696 N N . ARG A 1 90 ? -10.723 3.593 6.157 1.00 95.06 90 ARG A N 1
ATOM 697 C CA . ARG A 1 90 ? -12.021 3.716 5.494 1.00 95.06 90 ARG A CA 1
ATOM 698 C C . ARG A 1 90 ? -11.796 3.861 3.997 1.00 95.06 90 ARG A C 1
ATOM 700 O O . ARG A 1 90 ? -11.161 4.816 3.563 1.00 95.06 90 ARG A O 1
ATOM 707 N N . VAL A 1 91 ? -12.314 2.909 3.226 1.00 93.00 91 VAL A N 1
ATOM 708 C CA . VAL A 1 91 ? -12.301 2.964 1.760 1.00 93.00 91 VAL A CA 1
ATOM 709 C C . VAL A 1 91 ? -13.590 3.640 1.306 1.00 93.00 91 VAL A C 1
ATOM 711 O O . VAL A 1 91 ? -14.682 3.206 1.678 1.00 93.00 91 VAL A O 1
ATOM 714 N N . TYR A 1 92 ? -13.458 4.725 0.549 1.00 89.06 92 TYR A N 1
ATOM 715 C CA . TYR A 1 92 ? -14.590 5.434 -0.038 1.00 89.06 92 TYR A CA 1
ATOM 716 C C . TYR A 1 92 ? -14.894 4.849 -1.417 1.00 89.06 92 TYR A C 1
ATOM 718 O O . TYR A 1 92 ? -13.978 4.441 -2.129 1.00 89.06 92 TYR A O 1
ATOM 726 N N . ARG A 1 93 ? -16.184 4.768 -1.740 1.00 77.06 93 ARG A N 1
ATOM 727 C CA . ARG A 1 93 ? -16.666 4.430 -3.080 1.00 77.06 93 ARG A CA 1
ATOM 728 C C . ARG A 1 93 ? -16.871 5.694 -3.889 1.00 77.06 93 ARG A C 1
ATOM 730 O O . ARG A 1 93 ? -17.264 6.702 -3.259 1.00 77.06 93 ARG A O 1
#

pLDDT: mean 70.44, std 18.88, range [40.16, 97.88]

Solvent-accessible surface area (backbone atoms only — not comparable to full-atom values): 6571 Å² total; per-residue (Å²): 122,65,72,61,54,58,51,51,52,51,56,53,58,61,71,55,57,76,76,69,66,76,82,76,80,77,76,80,81,78,79,82,76,83,82,79,80,92,84,79,80,86,80,76,92,72,74,79,68,78,72,90,68,74,86,64,79,82,68,80,79,69,68,84,60,73,92,58,75,51,74,68,55,46,50,51,51,52,52,54,47,29,69,75,38,52,94,84,40,83,81,83,131

Foldseek 3Di:
DVVVVVVVVVVVVVVCVVVPPPPPPPPDPDPPPDDDDPDDDDDDDPPPPPCPDPPDPDDPDDPPCVPPDDPVRVVVVLVVCCVVPVVPDDDDD